Protein AF-A0A1A8SPJ9-F1 (afdb_monomer)

Solvent-accessible surface area (backbone atoms only — not comparable to full-atom values): 7648 Å² total; per-residue (Å²): 135,58,69,66,60,51,51,55,52,35,53,47,42,28,42,21,35,70,71,22,31,61,42,87,82,41,85,48,82,75,21,48,34,14,90,86,41,76,88,55,55,72,68,59,29,52,55,48,13,54,54,39,55,75,69,66,54,94,76,77,76,75,42,77,72,71,77,79,76,88,82,87,82,91,86,88,80,96,67,99,62,74,60,94,54,64,84,62,76,69,90,44,73,68,55,51,55,52,45,49,54,52,21,65,74,72,71,48,58,64,58,50,54,52,52,51,47,58,51,63,70,73,105

Structure (mmCIF, N/CA/C/O backbone):
data_AF-A0A1A8SPJ9-F1
#
_entry.id   AF-A0A1A8SPJ9-F1
#
loop_
_atom_site.group_PDB
_atom_site.id
_atom_site.type_symbol
_atom_site.label_atom_id
_atom_site.label_alt_id
_atom_site.label_comp_id
_atom_site.label_asym_id
_atom_site.label_entity_id
_atom_site.label_seq_id
_atom_site.pdbx_PDB_ins_code
_atom_site.Cartn_x
_atom_site.Cartn_y
_atom_site.Cartn_z
_atom_site.occupancy
_atom_site.B_iso_or_equiv
_atom_site.auth_seq_id
_atom_site.auth_comp_id
_atom_site.auth_asym_id
_atom_site.auth_atom_id
_atom_site.pdbx_PDB_model_num
ATOM 1 N N . MET A 1 1 ? -15.531 6.311 8.791 1.00 58.88 1 MET A N 1
ATOM 2 C CA . MET A 1 1 ? -14.318 6.034 7.993 1.00 58.88 1 MET A CA 1
ATOM 3 C C . MET A 1 1 ? -13.893 7.313 7.292 1.00 58.88 1 MET A C 1
ATOM 5 O O . MET A 1 1 ? -14.731 7.931 6.645 1.00 58.88 1 MET A O 1
ATOM 9 N N . ASN A 1 2 ? -12.647 7.753 7.466 1.00 82.12 2 ASN A N 1
ATOM 10 C CA . ASN A 1 2 ? -12.142 8.953 6.799 1.00 82.12 2 ASN A CA 1
ATOM 11 C C . ASN A 1 2 ? -11.873 8.633 5.315 1.00 82.12 2 ASN A C 1
ATOM 13 O O . ASN A 1 2 ? -11.233 7.628 5.00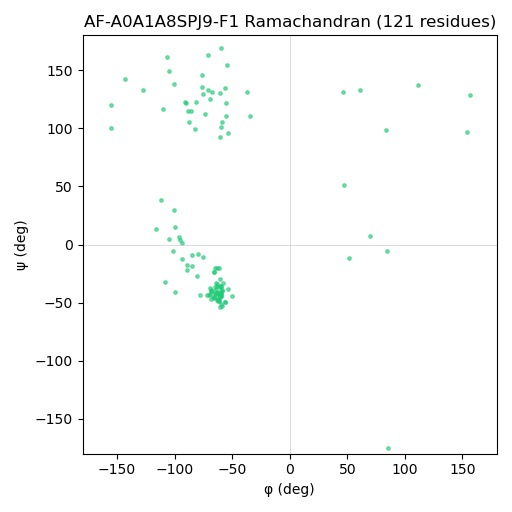2 1.00 82.12 2 ASN A O 1
ATOM 17 N N . ARG A 1 3 ? -12.387 9.466 4.398 1.00 79.38 3 ARG A N 1
ATOM 18 C CA . ARG A 1 3 ? -12.251 9.276 2.941 1.00 79.38 3 ARG A CA 1
ATOM 19 C C . ARG A 1 3 ? -10.787 9.222 2.499 1.00 79.38 3 ARG A C 1
ATOM 21 O O . ARG A 1 3 ? -10.470 8.486 1.570 1.00 79.38 3 ARG A O 1
ATOM 28 N N . VAL A 1 4 ? -9.907 9.961 3.175 1.00 77.38 4 VAL A N 1
ATOM 29 C CA . VAL A 1 4 ? -8.465 9.981 2.889 1.00 77.38 4 VAL A CA 1
ATOM 30 C C . VAL A 1 4 ? -7.827 8.641 3.258 1.00 77.38 4 VAL A C 1
ATOM 32 O O . VAL A 1 4 ? -7.140 8.039 2.436 1.00 77.38 4 VAL A O 1
ATOM 35 N N . THR A 1 5 ? -8.133 8.118 4.447 1.00 78.56 5 THR A N 1
ATOM 36 C CA . THR A 1 5 ? -7.661 6.802 4.904 1.00 78.56 5 THR A CA 1
ATOM 37 C C . THR A 1 5 ? -8.175 5.676 4.005 1.00 78.56 5 THR A C 1
ATOM 39 O O . THR A 1 5 ? -7.410 4.795 3.623 1.00 78.56 5 THR A O 1
ATOM 42 N N . ALA A 1 6 ? -9.449 5.731 3.599 1.00 85.00 6 ALA A N 1
ATOM 43 C CA . ALA A 1 6 ? -10.031 4.759 2.674 1.00 85.00 6 ALA A CA 1
ATOM 44 C C . ALA A 1 6 ? -9.323 4.769 1.312 1.00 85.00 6 ALA A C 1
ATOM 46 O O . ALA A 1 6 ? -8.920 3.715 0.823 1.00 85.00 6 ALA A O 1
ATOM 47 N N . LYS A 1 7 ? -9.105 5.959 0.733 1.00 90.19 7 LYS A N 1
ATOM 48 C CA . LYS A 1 7 ? -8.360 6.118 -0.523 1.00 90.19 7 LYS A CA 1
ATOM 49 C C . LYS A 1 7 ? -6.965 5.498 -0.417 1.00 90.19 7 LYS A C 1
ATOM 51 O O . LYS A 1 7 ? -6.595 4.690 -1.262 1.00 90.19 7 LYS A O 1
ATOM 56 N N . ARG A 1 8 ? -6.223 5.819 0.648 1.00 87.88 8 ARG A N 1
ATOM 57 C CA . ARG A 1 8 ? -4.864 5.306 0.872 1.00 87.88 8 ARG A CA 1
ATOM 58 C C . ARG A 1 8 ? -4.824 3.780 0.978 1.00 87.88 8 ARG A C 1
ATOM 60 O O . ARG A 1 8 ? -3.914 3.155 0.437 1.00 87.88 8 ARG A O 1
ATOM 67 N N . LEU A 1 9 ? -5.798 3.175 1.657 1.00 91.50 9 LEU A N 1
ATOM 68 C CA . LEU A 1 9 ? -5.894 1.719 1.777 1.00 91.50 9 LEU A CA 1
ATOM 69 C C . LEU A 1 9 ? -6.190 1.056 0.429 1.00 91.50 9 LEU A C 1
ATOM 71 O O . LEU A 1 9 ? -5.513 0.099 0.064 1.00 91.50 9 LEU A O 1
ATOM 75 N N . ILE A 1 10 ? -7.141 1.594 -0.338 1.00 95.12 10 ILE A N 1
ATOM 76 C CA . ILE A 1 10 ? -7.477 1.083 -1.676 1.00 95.12 10 ILE A CA 1
ATOM 77 C C . ILE A 1 10 ? -6.264 1.178 -2.611 1.00 95.12 10 ILE A C 1
ATOM 79 O O . ILE A 1 10 ? -5.949 0.220 -3.313 1.00 95.12 10 ILE A O 1
ATOM 83 N N . GLU A 1 11 ? -5.528 2.290 -2.577 1.00 94.44 11 GLU A N 1
ATOM 84 C CA . GLU A 1 11 ? -4.294 2.457 -3.355 1.00 94.44 11 GLU A CA 1
ATOM 85 C C . GLU A 1 11 ? -3.191 1.475 -2.945 1.00 94.44 11 GLU A C 1
ATOM 87 O O . GLU A 1 11 ? -2.405 1.043 -3.789 1.00 94.44 11 GLU A O 1
ATOM 92 N N . ARG A 1 12 ? -3.106 1.109 -1.659 1.00 94.06 12 ARG 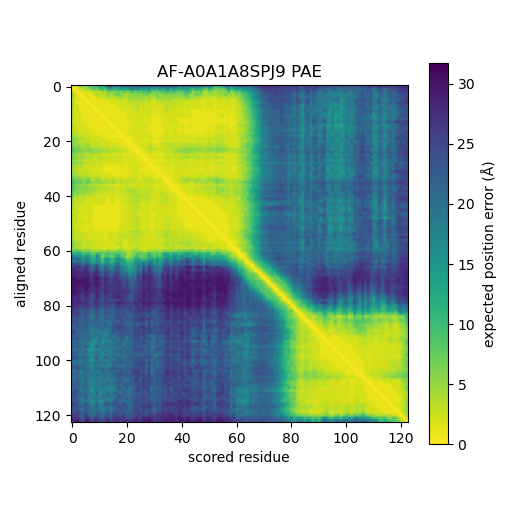A N 1
ATOM 93 C CA . ARG A 1 12 ? -2.164 0.077 -1.207 1.00 94.06 12 ARG A CA 1
ATOM 94 C C . ARG A 1 12 ? -2.564 -1.308 -1.705 1.00 94.06 12 ARG A C 1
ATOM 96 O O . ARG A 1 12 ? -1.694 -2.020 -2.191 1.00 94.06 12 ARG A O 1
ATOM 103 N N . TYR A 1 13 ? -3.848 -1.670 -1.654 1.00 96.12 13 TYR A N 1
ATOM 104 C CA . TYR A 1 13 ? -4.316 -2.924 -2.256 1.00 96.12 13 TYR A CA 1
ATOM 105 C C . TYR A 1 13 ? -4.034 -2.965 -3.757 1.00 96.12 13 TYR A C 1
ATOM 107 O O . TYR A 1 13 ? -3.581 -3.983 -4.264 1.00 96.12 13 TYR A O 1
ATOM 115 N N . PHE A 1 14 ? -4.262 -1.854 -4.460 1.00 97.12 14 PHE A N 1
ATOM 116 C CA . PHE A 1 14 ? -3.968 -1.758 -5.884 1.00 97.12 14 PHE A CA 1
ATOM 117 C C . PHE A 1 14 ? -2.484 -2.016 -6.169 1.00 97.12 14 PHE A C 1
ATOM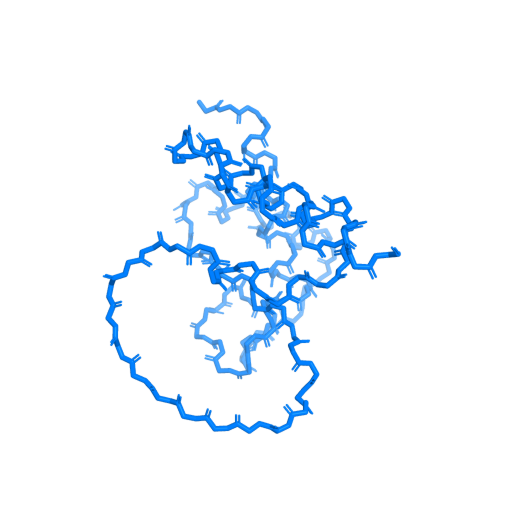 119 O O . PHE A 1 14 ? -2.166 -2.934 -6.918 1.00 97.12 14 PHE A O 1
ATOM 126 N N . ARG A 1 15 ? -1.579 -1.297 -5.489 1.00 95.00 15 ARG A N 1
ATOM 127 C CA . ARG A 1 15 ? -0.128 -1.510 -5.625 1.00 95.00 15 ARG A CA 1
ATOM 128 C C . ARG A 1 15 ? 0.302 -2.926 -5.257 1.00 95.00 15 ARG A C 1
ATOM 130 O O . ARG A 1 15 ? 1.121 -3.511 -5.949 1.00 95.00 15 ARG A O 1
ATOM 137 N N . GLN A 1 16 ? -0.280 -3.524 -4.222 1.00 94.75 16 GLN A N 1
ATOM 138 C CA . GLN A 1 16 ? 0.010 -4.910 -3.856 1.00 94.75 16 GLN A CA 1
ATOM 139 C C . GLN A 1 16 ? -0.342 -5.901 -4.981 1.00 94.75 16 GLN A C 1
ATOM 141 O O . GLN A 1 16 ? 0.369 -6.885 -5.172 1.00 94.75 16 GLN A O 1
ATOM 146 N N . LEU A 1 17 ? -1.415 -5.645 -5.731 1.00 96.25 17 LEU A N 1
ATOM 147 C CA . LEU A 1 17 ? -1.850 -6.491 -6.845 1.00 96.25 17 LEU A CA 1
ATOM 148 C C . LEU A 1 17 ? -1.058 -6.243 -8.139 1.00 96.25 17 LEU A C 1
ATOM 150 O O . LEU A 1 17 ? -0.961 -7.155 -8.955 1.00 96.25 17 LEU A O 1
ATOM 154 N N . THR A 1 18 ? -0.513 -5.039 -8.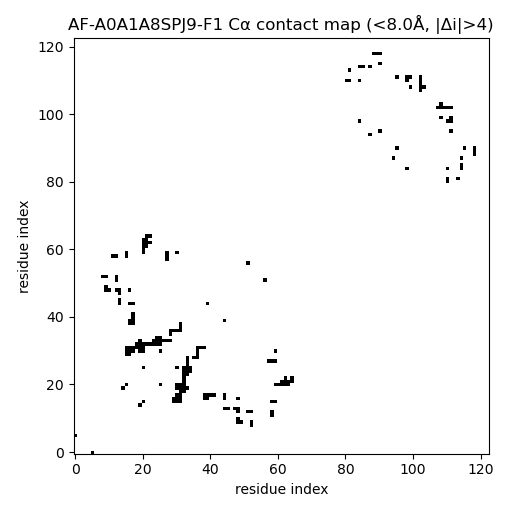341 1.00 95.56 18 THR A N 1
ATOM 155 C CA . THR A 1 18 ? 0.199 -4.668 -9.580 1.00 95.56 18 THR A CA 1
ATOM 156 C C . THR A 1 18 ? 1.720 -4.739 -9.461 1.00 95.56 18 THR A C 1
ATOM 158 O O . THR A 1 18 ? 2.393 -5.171 -10.389 1.00 95.56 18 THR A O 1
A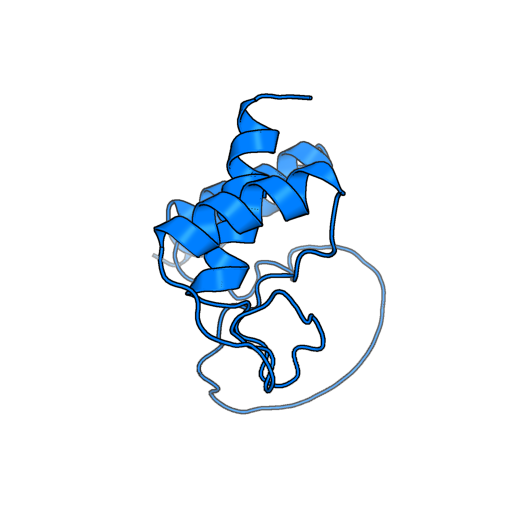TOM 161 N N . GLU A 1 19 ? 2.268 -4.301 -8.332 1.00 92.50 19 GLU A N 1
ATOM 162 C CA . GLU A 1 19 ? 3.708 -4.193 -8.062 1.00 92.50 19 GLU A CA 1
ATOM 163 C C . GLU A 1 19 ? 4.170 -5.256 -7.057 1.00 92.50 19 GLU A C 1
ATOM 165 O O . GLU A 1 19 ? 5.293 -5.756 -7.132 1.00 92.50 19 GLU A O 1
ATOM 170 N N . GLY A 1 20 ? 3.290 -5.631 -6.125 1.00 90.88 20 GLY A N 1
ATOM 171 C CA . GLY A 1 20 ? 3.622 -6.523 -5.021 1.00 90.88 20 GLY A CA 1
ATOM 172 C C . GLY A 1 20 ? 4.220 -5.779 -3.829 1.00 90.88 20 GLY A C 1
ATOM 173 O O . GLY A 1 20 ? 4.260 -4.551 -3.782 1.00 90.88 20 GLY A O 1
ATOM 174 N N . CYS A 1 21 ? 4.649 -6.529 -2.818 1.00 89.19 21 CYS A N 1
ATOM 175 C CA . CYS A 1 21 ? 5.217 -5.972 -1.589 1.00 89.19 21 CYS A CA 1
ATOM 176 C C . CYS A 1 21 ? 6.748 -6.028 -1.528 1.00 89.19 21 CYS A C 1
ATOM 178 O O . CYS A 1 21 ? 7.322 -5.517 -0.571 1.00 89.19 21 CYS A O 1
ATOM 180 N N . GLY A 1 22 ? 7.401 -6.667 -2.506 1.00 85.25 22 GLY A N 1
ATOM 181 C CA . GLY A 1 22 ? 8.861 -6.780 -2.590 1.00 85.25 22 GLY A CA 1
ATOM 182 C C . GLY A 1 22 ? 9.477 -7.927 -1.779 1.00 85.25 22 GLY A C 1
ATOM 183 O O . GLY A 1 22 ? 10.670 -8.185 -1.909 1.00 85.25 22 GLY A O 1
ATOM 184 N N . ASN A 1 23 ? 8.692 -8.656 -0.977 1.00 82.12 23 ASN A N 1
ATOM 185 C CA . ASN A 1 23 ? 9.173 -9.829 -0.244 1.00 82.12 23 ASN A CA 1
ATOM 186 C C . ASN A 1 23 ? 9.205 -11.073 -1.151 1.00 82.12 23 ASN A C 1
ATOM 188 O O . ASN A 1 23 ? 8.166 -11.493 -1.659 1.00 82.12 23 ASN A O 1
ATOM 192 N N . SER A 1 24 ? 10.378 -11.699 -1.298 1.00 83.00 24 SER A N 1
ATOM 193 C CA . SER A 1 24 ? 10.577 -12.916 -2.101 1.00 83.00 24 SER A CA 1
ATOM 194 C C . SER A 1 24 ? 9.857 -14.153 -1.556 1.00 83.00 24 SER A C 1
ATOM 196 O O . SER A 1 24 ? 9.551 -15.064 -2.318 1.00 83.00 24 SER A O 1
ATOM 198 N N . ASN A 1 25 ? 9.558 -14.180 -0.254 1.00 87.81 25 ASN A N 1
ATOM 199 C CA . ASN A 1 25 ? 8.803 -15.245 0.409 1.00 87.81 25 ASN A CA 1
ATOM 200 C C . ASN A 1 25 ? 7.432 -14.738 0.876 1.00 87.81 25 ASN A C 1
ATOM 202 O O . ASN A 1 25 ? 6.974 -15.053 1.975 1.00 87.81 25 ASN A O 1
ATOM 206 N N . CYS A 1 26 ? 6.785 -13.893 0.069 1.00 90.38 26 CYS A N 1
ATOM 207 C CA . CYS A 1 26 ? 5.430 -13.445 0.360 1.00 90.38 26 CYS A CA 1
ATOM 208 C C . CYS A 1 26 ? 4.475 -14.650 0.404 1.00 90.38 26 CYS A C 1
ATOM 210 O O . CYS A 1 26 ? 4.457 -15.453 -0.523 1.00 90.38 26 CYS A O 1
ATOM 212 N N . THR A 1 27 ? 3.664 -14.749 1.461 1.00 92.62 27 THR A N 1
ATOM 213 C CA . THR A 1 27 ? 2.630 -15.787 1.653 1.00 92.62 27 THR A CA 1
ATOM 214 C C . THR A 1 27 ? 1.211 -15.264 1.412 1.00 92.62 27 THR A C 1
ATOM 216 O O . THR A 1 27 ? 0.234 -15.969 1.650 1.00 92.62 27 THR A O 1
ATOM 219 N N . ASN A 1 28 ? 1.076 -14.008 0.975 1.00 92.81 28 ASN A N 1
ATOM 220 C CA . ASN A 1 28 ? -0.221 -13.406 0.695 1.00 92.81 28 ASN A CA 1
ATOM 221 C C . ASN A 1 28 ? -0.664 -13.732 -0.733 1.00 92.81 28 ASN A C 1
ATOM 223 O O . ASN A 1 28 ? -0.073 -13.245 -1.691 1.00 92.81 28 ASN A O 1
ATOM 227 N N . GLU A 1 29 ? -1.751 -14.486 -0.862 1.00 94.44 29 GLU A N 1
ATOM 228 C CA . GLU A 1 29 ? -2.335 -14.887 -2.148 1.00 94.44 29 GLU A CA 1
ATOM 229 C C . GLU A 1 29 ? -2.796 -13.702 -3.008 1.00 94.44 29 GLU A C 1
ATOM 231 O O . GLU A 1 29 ? -2.933 -13.842 -4.218 1.00 94.44 29 GLU A O 1
ATOM 236 N N . PHE A 1 30 ? -3.024 -12.529 -2.409 1.00 95.00 30 PHE A N 1
ATOM 237 C CA . PHE A 1 30 ? -3.444 -11.310 -3.105 1.00 95.00 30 PHE A CA 1
ATOM 238 C C . PHE A 1 30 ? -2.287 -10.335 -3.344 1.00 95.00 30 PHE A C 1
ATOM 240 O O . PHE A 1 30 ? -2.494 -9.121 -3.338 1.00 95.00 30 PHE A O 1
ATOM 247 N N . CYS A 1 31 ? -1.063 -10.836 -3.493 1.00 95.19 31 CYS A N 1
ATOM 248 C CA . CYS A 1 31 ? 0.126 -10.020 -3.702 1.00 95.19 31 CYS A CA 1
ATOM 249 C C . CYS A 1 31 ? 0.913 -10.477 -4.923 1.00 95.19 31 CYS A C 1
ATOM 251 O O . CYS A 1 31 ? 1.242 -11.652 -5.033 1.00 95.19 31 CYS A O 1
ATOM 253 N N . ALA A 1 32 ? 1.309 -9.539 -5.784 1.00 94.62 32 ALA A N 1
ATOM 254 C CA . ALA A 1 32 ? 2.091 -9.845 -6.979 1.00 94.62 32 ALA A CA 1
ATOM 255 C C . ALA A 1 32 ? 3.477 -10.439 -6.685 1.00 94.62 32 ALA A C 1
ATOM 257 O O . ALA A 1 32 ? 4.056 -11.095 -7.544 1.00 94.62 32 ALA A O 1
ATOM 258 N N . SER A 1 33 ? 4.004 -10.256 -5.469 1.00 91.56 33 SER A N 1
ATOM 259 C CA . SER A 1 33 ? 5.253 -10.900 -5.036 1.00 91.56 33 SER A CA 1
ATOM 260 C C . SER A 1 33 ? 5.074 -12.362 -4.604 1.00 91.56 33 SER A C 1
ATOM 262 O O . SER A 1 33 ? 6.066 -13.038 -4.345 1.00 91.56 33 SER A O 1
ATOM 264 N N . HIS A 1 34 ? 3.842 -12.865 -4.489 1.00 93.31 34 HIS A N 1
ATOM 265 C CA . HIS A 1 34 ? 3.580 -14.267 -4.170 1.00 93.31 34 HIS A CA 1
ATOM 266 C C . HIS A 1 34 ? 3.821 -15.152 -5.396 1.00 93.31 34 HIS A C 1
ATOM 268 O O . HIS A 1 34 ? 3.360 -14.854 -6.495 1.00 93.31 34 HIS A O 1
ATOM 274 N N . SER A 1 35 ? 4.502 -16.282 -5.206 1.00 88.88 35 SER A N 1
ATOM 275 C CA . SER A 1 35 ? 4.955 -17.151 -6.303 1.00 88.88 35 SER A CA 1
ATOM 276 C C . SER A 1 35 ? 3.826 -17.722 -7.166 1.00 88.88 35 SER A C 1
ATOM 278 O O . SER A 1 35 ? 4.026 -17.967 -8.352 1.00 88.88 35 SER A O 1
ATOM 280 N N . ALA A 1 36 ? 2.640 -17.922 -6.589 1.00 90.69 36 ALA A N 1
ATOM 281 C CA . ALA A 1 36 ? 1.461 -18.415 -7.302 1.00 90.69 36 ALA A CA 1
ATOM 282 C C . ALA A 1 36 ? 0.506 -17.303 -7.778 1.00 90.69 36 ALA A C 1
ATOM 284 O O . ALA A 1 36 ? -0.598 -17.606 -8.228 1.00 90.69 36 ALA A O 1
ATOM 285 N N . PHE A 1 37 ? 0.873 -16.025 -7.635 1.00 93.38 37 PHE A N 1
ATOM 286 C CA . PHE A 1 37 ? 0.001 -14.927 -8.044 1.00 93.38 37 PHE A CA 1
ATOM 287 C C . PHE A 1 37 ? -0.094 -14.834 -9.567 1.00 93.38 37 PHE A C 1
ATOM 289 O O . PHE A 1 37 ? 0.916 -14.838 -10.271 1.00 93.38 37 PHE A O 1
ATOM 296 N N . GLN A 1 38 ? -1.317 -14.709 -10.079 1.00 92.88 38 GLN A N 1
ATOM 297 C CA . GLN A 1 38 ? -1.551 -14.438 -11.493 1.00 92.88 38 GLN A CA 1
ATOM 298 C C . GLN A 1 38 ? -1.622 -12.926 -11.724 1.00 92.88 38 GLN A C 1
ATOM 300 O O . GLN A 1 38 ? -2.476 -12.275 -11.118 1.00 92.88 38 GLN A O 1
ATOM 305 N N . PRO A 1 39 ? -0.771 -12.357 -12.599 1.00 92.25 39 PRO A N 1
ATOM 306 C CA . PRO A 1 39 ? -0.815 -10.936 -12.916 1.00 92.25 39 PRO A CA 1
ATOM 307 C C . PRO A 1 39 ? -2.195 -10.503 -13.418 1.00 92.25 39 PRO A C 1
ATOM 309 O O . PRO A 1 39 ? -2.794 -11.158 -14.272 1.00 92.25 39 PRO A O 1
ATOM 312 N N . LEU A 1 40 ? -2.676 -9.377 -12.897 1.00 94.00 40 LEU A N 1
ATOM 313 C CA . LEU A 1 40 ? -3.936 -8.751 -13.289 1.00 94.00 40 LEU A CA 1
ATOM 314 C C . LEU A 1 40 ? -3.650 -7.526 -14.162 1.00 94.00 40 LEU A C 1
ATOM 316 O O . LEU A 1 40 ? -2.645 -6.843 -13.969 1.00 94.00 40 LEU A O 1
ATOM 320 N N . ASP A 1 41 ? -4.551 -7.206 -15.089 1.00 96.56 41 ASP A N 1
ATOM 321 C CA . ASP A 1 41 ? -4.545 -5.890 -15.726 1.00 96.56 41 ASP A CA 1
ATOM 322 C C . ASP A 1 41 ? -5.000 -4.803 -14.736 1.00 96.56 41 ASP A C 1
ATOM 324 O O . ASP A 1 41 ? -5.636 -5.080 -13.716 1.00 96.56 41 ASP A O 1
ATOM 328 N N . ASN A 1 42 ? -4.713 -3.542 -15.058 1.00 96.31 42 ASN A N 1
ATOM 329 C CA . ASN A 1 42 ? -4.999 -2.417 -14.168 1.00 96.31 42 ASN A CA 1
ATOM 330 C C . ASN A 1 42 ? -6.489 -2.283 -13.816 1.00 96.31 42 ASN A C 1
ATOM 332 O O . ASN A 1 42 ? -6.816 -1.936 -12.683 1.00 96.31 42 ASN A O 1
ATOM 336 N N . ASN A 1 43 ? -7.407 -2.561 -14.744 1.00 97.69 43 ASN A N 1
ATOM 337 C CA . ASN A 1 43 ? -8.833 -2.422 -14.455 1.00 97.69 43 ASN A CA 1
ATOM 338 C C . ASN A 1 43 ? -9.291 -3.534 -13.507 1.00 97.69 43 ASN A C 1
ATOM 340 O O . ASN A 1 43 ? -9.978 -3.263 -12.520 1.00 97.69 43 ASN A O 1
ATOM 344 N N . SER A 1 44 ? -8.848 -4.769 -13.756 1.00 97.56 44 SER A N 1
ATOM 345 C CA . SER A 1 44 ? -9.126 -5.906 -12.874 1.00 97.56 44 SER A CA 1
ATOM 346 C C . SER A 1 44 ? -8.507 -5.726 -11.487 1.00 97.56 44 SER A C 1
ATOM 348 O O . SER A 1 44 ? -9.173 -5.977 -10.483 1.00 97.56 44 SER A O 1
ATOM 350 N N . ALA A 1 45 ? -7.273 -5.222 -11.394 1.00 97.62 45 ALA A N 1
ATOM 351 C CA . ALA A 1 45 ? -6.625 -4.918 -10.119 1.00 97.62 45 ALA A CA 1
ATOM 352 C C . ALA A 1 45 ? -7.363 -3.811 -9.342 1.00 97.62 45 ALA A C 1
ATOM 354 O O . ALA A 1 45 ? -7.505 -3.907 -8.122 1.00 97.62 45 ALA A O 1
ATOM 355 N N . ALA A 1 46 ? -7.885 -2.787 -10.028 1.00 97.62 46 ALA A N 1
ATOM 356 C CA . ALA A 1 46 ? -8.670 -1.718 -9.408 1.00 97.62 46 ALA A CA 1
ATOM 357 C C . ALA A 1 46 ? -10.031 -2.209 -8.892 1.00 97.62 46 ALA A C 1
ATOM 359 O O . ALA A 1 46 ? -10.457 -1.826 -7.804 1.00 97.62 46 ALA A O 1
ATOM 360 N N . ALA A 1 47 ? -10.710 -3.089 -9.630 1.00 98.12 47 ALA A N 1
ATOM 361 C CA . ALA A 1 47 ? -11.928 -3.725 -9.137 1.00 98.12 47 ALA A CA 1
ATOM 362 C C . ALA A 1 47 ? -11.628 -4.619 -7.921 1.00 98.12 47 ALA A C 1
ATOM 364 O O . ALA A 1 47 ? -12.299 -4.532 -6.890 1.00 98.12 47 ALA A O 1
ATOM 365 N N . LYS A 1 48 ? -10.562 -5.424 -8.002 1.00 97.50 48 LYS A N 1
ATOM 366 C CA . LYS A 1 48 ? -10.156 -6.340 -6.934 1.00 97.50 48 LYS A CA 1
ATOM 367 C C . LYS A 1 48 ? -9.729 -5.611 -5.660 1.00 97.50 48 LYS A C 1
ATOM 369 O O . LYS A 1 48 ? -10.043 -6.071 -4.565 1.00 97.50 48 LYS A O 1
ATOM 374 N N . SER A 1 49 ? -9.069 -4.459 -5.768 1.00 97.44 49 SER A N 1
ATOM 375 C CA . SER A 1 49 ? -8.666 -3.667 -4.600 1.00 97.44 49 SER A CA 1
ATOM 376 C C . SER A 1 49 ? -9.869 -3.167 -3.791 1.00 97.44 49 SER A C 1
ATOM 378 O O . SER A 1 49 ? -9.825 -3.175 -2.560 1.00 97.44 49 SER A O 1
ATOM 380 N N . LEU A 1 50 ? -10.975 -2.819 -4.459 1.00 97.56 50 LEU A N 1
ATOM 381 C CA . LEU A 1 50 ? -12.235 -2.459 -3.802 1.00 97.56 50 LEU A CA 1
ATOM 382 C C . LEU A 1 50 ? -12.878 -3.658 -3.091 1.00 97.56 50 LEU A C 1
ATOM 384 O O . LEU A 1 50 ? -13.390 -3.503 -1.980 1.00 97.56 50 LEU A O 1
ATOM 388 N N . GLU A 1 51 ? -12.832 -4.850 -3.694 1.00 97.50 51 GLU A N 1
ATOM 389 C CA . GLU A 1 51 ? -13.319 -6.085 -3.062 1.00 97.50 51 GLU A CA 1
ATOM 390 C C . GLU A 1 51 ? -12.544 -6.405 -1.778 1.00 97.50 51 GLU A C 1
ATOM 392 O O . GLU A 1 51 ? -13.151 -6.638 -0.732 1.00 97.50 51 GLU A O 1
ATOM 397 N N . LEU A 1 52 ? -11.209 -6.369 -1.845 1.00 96.81 52 LEU A N 1
ATOM 398 C CA . LEU A 1 52 ? -10.323 -6.643 -0.711 1.00 96.81 52 LEU A CA 1
ATOM 399 C C . LEU A 1 52 ? -10.505 -5.621 0.412 1.00 96.81 52 LEU A C 1
ATOM 401 O O . LEU A 1 52 ? -10.568 -5.990 1.585 1.00 96.81 52 LEU A O 1
ATOM 405 N N . PHE A 1 53 ? -10.661 -4.348 0.051 1.00 96.06 53 PHE A N 1
ATOM 406 C CA . PHE A 1 53 ? -10.970 -3.285 0.997 1.00 96.06 53 PHE A CA 1
ATOM 407 C C . PHE A 1 53 ? -12.300 -3.527 1.718 1.00 96.06 53 PHE A C 1
ATOM 409 O O . PHE A 1 53 ? -12.365 -3.413 2.939 1.00 96.06 53 PHE A O 1
ATOM 416 N N . LYS A 1 54 ? -13.353 -3.919 0.988 1.00 95.94 54 LYS A N 1
ATOM 417 C CA . LYS A 1 54 ? -14.682 -4.182 1.564 1.00 95.94 54 LYS A CA 1
ATOM 418 C C . LYS A 1 54 ? -14.655 -5.286 2.625 1.00 95.94 54 LYS A C 1
ATOM 420 O O . LYS A 1 54 ? -15.407 -5.203 3.593 1.00 95.94 54 LYS A O 1
ATOM 425 N N . VAL A 1 55 ? -13.818 -6.309 2.445 1.00 96.00 55 VAL A N 1
ATOM 426 C CA . VAL A 1 55 ? -13.694 -7.436 3.387 1.00 96.00 55 VAL A CA 1
ATOM 427 C C . VAL A 1 55 ? -12.556 -7.268 4.398 1.00 96.00 55 VAL A C 1
ATOM 429 O O . VAL A 1 55 ? -12.332 -8.175 5.193 1.00 96.00 55 VAL A O 1
ATOM 432 N N . ASN A 1 56 ? -11.851 -6.128 4.391 1.00 91.00 56 ASN A N 1
ATOM 433 C CA . ASN A 1 56 ? -10.637 -5.894 5.183 1.00 91.00 56 ASN A CA 1
ATOM 434 C C . ASN A 1 56 ? -9.638 -7.058 5.070 1.00 91.00 56 ASN A C 1
ATOM 436 O O . ASN A 1 56 ? -9.202 -7.627 6.072 1.00 91.00 56 ASN A O 1
ATOM 440 N N . ALA A 1 57 ? -9.324 -7.449 3.833 1.00 94.31 57 ALA A N 1
ATOM 441 C CA . ALA A 1 57 ? -8.380 -8.524 3.560 1.00 94.31 57 ALA A CA 1
ATOM 442 C C . ALA A 1 57 ? -6.980 -8.232 4.136 1.00 94.31 57 ALA A C 1
ATOM 444 O O . ALA A 1 57 ? -6.656 -7.125 4.558 1.00 94.31 57 ALA A O 1
ATOM 445 N N . LYS A 1 58 ? -6.104 -9.238 4.139 1.00 90.50 58 LYS A N 1
ATOM 446 C CA . LYS A 1 58 ? -4.723 -9.034 4.586 1.00 90.50 58 LYS A CA 1
ATOM 447 C C . LYS A 1 58 ? -3.966 -8.161 3.586 1.00 90.50 58 LYS A C 1
ATOM 449 O O . LYS A 1 58 ? -3.873 -8.493 2.401 1.00 90.50 58 LYS A O 1
ATOM 454 N N . LEU A 1 59 ? -3.391 -7.080 4.095 1.00 91.94 59 LEU A N 1
ATOM 455 C CA . LEU A 1 59 ? -2.471 -6.214 3.376 1.00 91.94 59 LEU A CA 1
ATOM 456 C C . LEU A 1 59 ? -1.041 -6.556 3.802 1.00 91.94 59 LEU A C 1
ATOM 458 O O . LEU A 1 59 ? -0.787 -6.813 4.976 1.00 91.94 59 LEU A O 1
ATOM 462 N N . CYS A 1 60 ? -0.121 -6.602 2.852 1.00 90.19 60 CYS A N 1
ATOM 463 C CA . CYS A 1 60 ? 1.291 -6.788 3.128 1.00 90.19 60 CYS A CA 1
ATOM 464 C C . CYS A 1 60 ? 1.913 -5.496 3.649 1.00 90.19 60 CYS A C 1
ATOM 466 O O . CYS A 1 60 ? 1.613 -4.404 3.156 1.00 90.19 60 CYS A O 1
ATOM 468 N N . ASP A 1 61 ? 2.876 -5.649 4.550 1.00 80.69 61 ASP A N 1
ATOM 469 C CA . ASP A 1 61 ? 3.838 -4.592 4.817 1.00 80.69 61 ASP A CA 1
ATOM 470 C C . ASP A 1 61 ? 4.726 -4.420 3.588 1.00 80.69 61 ASP A C 1
ATOM 472 O O . ASP A 1 61 ? 5.206 -5.390 2.990 1.00 80.69 61 ASP A O 1
ATOM 476 N N . TYR A 1 62 ? 4.889 -3.171 3.163 1.00 69.62 62 TYR A N 1
ATOM 477 C CA . TYR A 1 62 ? 5.742 -2.853 2.030 1.00 69.62 62 TYR A CA 1
ATOM 478 C C . TYR A 1 62 ? 7.197 -2.999 2.467 1.00 69.62 62 TYR A C 1
ATOM 480 O O . TYR A 1 62 ? 7.671 -2.205 3.280 1.00 69.62 62 TYR A O 1
ATOM 488 N N . TYR A 1 63 ? 7.891 -3.993 1.915 1.00 62.75 63 TYR A N 1
ATOM 489 C CA . TYR A 1 63 ? 9.326 -4.141 2.083 1.00 62.75 63 TYR A CA 1
ATOM 490 C C . TYR A 1 63 ? 9.992 -3.313 0.983 1.00 62.75 63 TYR A C 1
ATOM 492 O O . TYR A 1 63 ? 9.955 -3.721 -0.183 1.00 62.75 63 TYR A O 1
ATOM 500 N N . PRO A 1 64 ? 10.576 -2.137 1.289 1.00 55.72 64 PRO A N 1
ATOM 501 C CA . PRO A 1 64 ? 11.423 -1.483 0.311 1.00 55.72 64 PRO A CA 1
ATOM 502 C C . PRO A 1 64 ? 12.498 -2.496 -0.071 1.00 55.72 64 PRO A C 1
ATOM 504 O O . PRO A 1 64 ? 13.185 -3.034 0.796 1.00 55.72 64 PRO A O 1
ATOM 507 N N . SER A 1 65 ? 12.587 -2.819 -1.361 1.00 44.62 65 SER A N 1
ATOM 508 C CA . SER A 1 65 ? 13.630 -3.698 -1.875 1.00 44.62 65 SER A CA 1
ATOM 509 C C . SER A 1 65 ? 14.974 -3.040 -1.580 1.00 44.62 65 SER A C 1
ATOM 511 O O . SER A 1 65 ? 15.471 -2.243 -2.379 1.00 44.62 65 SER A O 1
ATOM 513 N N . VAL A 1 66 ? 15.571 -3.377 -0.437 1.00 45.22 66 VAL A N 1
ATOM 514 C CA . VAL A 1 66 ? 16.982 -3.144 -0.173 1.00 45.22 66 VAL A CA 1
ATOM 515 C C . VAL A 1 66 ? 17.698 -3.908 -1.273 1.00 45.22 66 VAL A C 1
ATOM 517 O O . VAL A 1 66 ? 17.723 -5.136 -1.286 1.00 45.22 66 VAL A O 1
ATOM 520 N N . ARG A 1 67 ? 18.229 -3.184 -2.258 1.00 38.59 67 ARG A N 1
ATOM 521 C CA . ARG A 1 67 ? 19.244 -3.743 -3.143 1.00 38.59 67 ARG A CA 1
ATOM 522 C C . ARG A 1 67 ? 20.394 -4.137 -2.223 1.00 38.59 67 ARG A C 1
ATOM 524 O O . ARG A 1 67 ? 21.085 -3.257 -1.722 1.00 38.59 67 ARG A O 1
ATOM 531 N N . SER A 1 68 ? 20.502 -5.426 -1.908 1.00 39.50 68 SER A N 1
ATOM 532 C CA . SER A 1 68 ? 21.477 -5.942 -0.954 1.00 39.50 68 SER A CA 1
ATOM 533 C C . SER A 1 68 ? 22.887 -5.533 -1.362 1.00 39.50 68 SER A C 1
ATOM 535 O O . SER A 1 68 ? 23.436 -6.057 -2.328 1.00 39.50 68 SER A O 1
ATOM 537 N N . SER A 1 69 ? 23.479 -4.646 -0.572 1.00 39.78 69 SER A N 1
ATOM 538 C CA . SER A 1 69 ? 24.855 -4.840 -0.142 1.00 39.78 69 SER A CA 1
ATOM 539 C C . SER A 1 69 ? 24.778 -5.627 1.167 1.00 39.78 69 SER A C 1
ATOM 541 O O . SER A 1 69 ? 24.057 -5.254 2.088 1.00 39.78 69 SER A O 1
ATOM 543 N N . THR A 1 70 ? 25.427 -6.781 1.166 1.00 41.06 70 THR A N 1
ATOM 544 C CA . THR A 1 70 ? 25.681 -7.717 2.270 1.00 41.06 70 THR A CA 1
ATOM 545 C C . THR A 1 70 ? 25.969 -7.046 3.623 1.00 41.06 70 THR A C 1
ATOM 547 O O . THR A 1 70 ? 26.802 -6.148 3.671 1.00 41.06 70 THR A O 1
ATOM 550 N N . ASP A 1 71 ? 25.306 -7.478 4.710 1.00 40.97 71 ASP A N 1
ATOM 551 C CA . ASP A 1 71 ? 25.905 -8.299 5.792 1.00 40.97 71 ASP A CA 1
ATOM 552 C C . ASP A 1 71 ? 25.189 -8.227 7.171 1.00 40.97 71 ASP A C 1
ATOM 554 O O . ASP A 1 71 ? 25.006 -7.172 7.761 1.00 40.97 71 ASP A O 1
ATOM 558 N N . THR A 1 72 ? 24.899 -9.431 7.688 1.00 40.31 72 THR A N 1
ATOM 559 C CA . THR A 1 72 ? 24.848 -9.929 9.089 1.00 40.31 72 THR A CA 1
ATOM 560 C C . THR A 1 72 ? 23.912 -9.388 10.203 1.00 40.31 72 THR A C 1
ATOM 562 O O . THR A 1 72 ? 23.908 -8.225 10.580 1.00 40.31 72 THR A O 1
ATOM 565 N N . SER A 1 73 ? 23.303 -10.387 10.875 1.00 43.72 73 SER A N 1
ATOM 566 C CA . SER A 1 73 ? 23.088 -10.574 12.332 1.00 43.72 73 SER A CA 1
ATOM 567 C C . SER A 1 73 ? 21.901 -9.926 13.079 1.00 43.72 73 SER A C 1
ATOM 569 O O . SER A 1 73 ? 21.964 -8.804 13.553 1.00 43.72 73 SER A O 1
ATOM 571 N N . SER A 1 74 ? 20.863 -10.752 13.277 1.00 42.81 74 SER A N 1
ATOM 572 C CA . SER A 1 74 ? 20.279 -11.216 14.559 1.00 42.81 74 SER A CA 1
ATOM 573 C C . SER A 1 74 ? 19.972 -10.267 15.745 1.00 42.81 74 SER A C 1
ATOM 575 O O . SER A 1 74 ? 20.877 -9.695 16.338 1.00 42.81 74 SER A O 1
ATOM 577 N N . GLN A 1 75 ? 18.733 -10.442 16.241 1.00 44.88 75 GLN A N 1
ATOM 578 C CA . GLN A 1 75 ? 18.240 -10.479 17.639 1.00 44.88 75 GLN A CA 1
ATOM 579 C C . GLN A 1 75 ? 17.343 -9.349 18.191 1.00 44.88 75 GLN A C 1
ATOM 581 O O . GLN A 1 75 ? 17.529 -8.163 17.966 1.00 44.88 75 GLN A O 1
ATOM 586 N N . MET A 1 76 ? 16.336 -9.848 18.925 1.00 48.31 76 MET A N 1
ATOM 587 C CA . MET A 1 76 ? 15.166 -9.253 19.583 1.00 48.31 76 MET A CA 1
ATOM 588 C C . MET A 1 76 ? 15.448 -8.105 20.562 1.00 48.31 76 MET A C 1
ATOM 590 O O . MET A 1 76 ? 16.444 -8.130 21.278 1.00 48.31 76 MET A O 1
ATOM 594 N N . GLY A 1 77 ? 14.447 -7.233 20.755 1.00 31.89 77 GLY A N 1
ATOM 595 C CA . GLY A 1 77 ? 14.276 -6.504 22.018 1.00 31.89 77 GLY A CA 1
ATOM 596 C C . GLY A 1 77 ? 13.552 -5.165 21.899 1.00 31.89 77 GLY A C 1
ATOM 597 O O . GLY A 1 77 ? 14.175 -4.150 21.623 1.00 31.89 77 GLY A O 1
ATOM 598 N N . SER A 1 78 ? 12.244 -5.165 22.160 1.00 49.94 78 SER A N 1
ATOM 599 C CA . SER A 1 78 ? 11.342 -4.010 22.233 1.00 49.94 78 SER A CA 1
ATOM 600 C C . SER A 1 78 ? 11.942 -2.713 22.790 1.00 49.94 78 SER A C 1
ATOM 602 O O . SER A 1 78 ? 12.102 -2.543 23.999 1.00 49.94 78 SER A O 1
ATOM 604 N N . LYS A 1 79 ? 12.086 -1.735 21.895 1.00 36.66 79 LYS A N 1
ATOM 605 C CA . LYS A 1 79 ? 11.721 -0.333 22.123 1.00 36.66 79 LYS A CA 1
ATOM 606 C C . LYS A 1 79 ? 11.451 0.272 20.746 1.00 36.66 79 LYS A C 1
ATOM 608 O O . LYS A 1 79 ? 12.387 0.551 20.004 1.00 36.66 79 LYS A O 1
ATOM 613 N N . MET A 1 80 ? 10.171 0.378 20.384 1.00 44.25 80 MET A N 1
ATOM 614 C CA . MET A 1 80 ? 9.692 0.983 19.133 1.00 44.25 80 MET A CA 1
ATOM 615 C C . MET A 1 80 ? 10.285 2.394 19.026 1.00 44.25 80 MET A C 1
ATOM 617 O O . MET A 1 80 ? 9.840 3.316 19.702 1.00 44.25 80 MET A O 1
ATOM 621 N N . SER A 1 81 ? 11.394 2.543 18.307 1.00 49.91 81 SER A N 1
ATOM 622 C CA . SER A 1 81 ? 12.161 3.785 18.278 1.00 49.91 81 SER A CA 1
ATOM 623 C C . SER A 1 81 ? 12.945 3.855 16.985 1.00 49.91 81 SER A C 1
ATOM 625 O O . SER A 1 81 ? 13.761 2.982 16.751 1.00 49.91 81 SER A O 1
ATOM 627 N N . ALA A 1 82 ? 12.684 4.889 16.178 1.00 50.31 82 ALA A N 1
ATOM 628 C CA . ALA A 1 82 ? 13.498 5.424 15.074 1.00 50.31 82 ALA A CA 1
ATOM 629 C C . ALA A 1 82 ? 14.024 4.473 13.967 1.00 50.31 82 ALA A C 1
ATOM 631 O O . ALA A 1 82 ? 14.492 4.972 12.944 1.00 50.31 82 ALA A O 1
ATOM 632 N N . ASP A 1 83 ? 13.942 3.157 14.136 1.00 59.75 83 ASP A N 1
ATOM 633 C CA . ASP A 1 83 ? 14.624 2.156 13.319 1.00 59.75 83 ASP A CA 1
ATOM 634 C C . ASP A 1 83 ? 13.793 1.728 12.112 1.00 59.75 83 ASP A C 1
ATOM 636 O O . ASP A 1 83 ? 14.335 1.320 11.096 1.00 59.75 83 ASP A O 1
ATOM 640 N N . GLU A 1 84 ? 12.473 1.917 12.157 1.00 67.69 84 GLU A N 1
ATOM 641 C CA . GLU A 1 84 ? 11.603 1.633 11.007 1.00 67.69 84 GLU A CA 1
ATOM 642 C C . GLU A 1 84 ? 11.884 2.555 9.809 1.00 67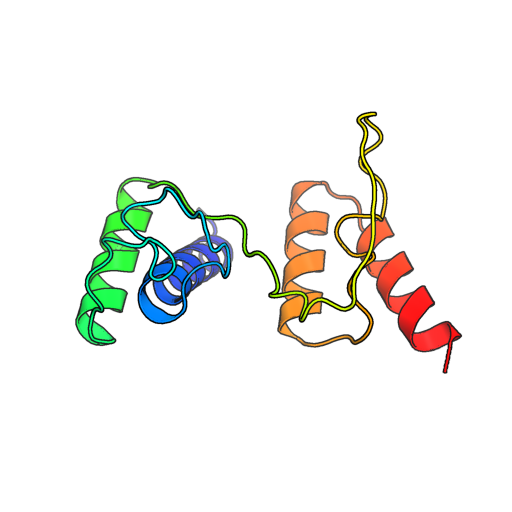.69 84 GLU A C 1
ATOM 644 O O . GLU A 1 84 ? 11.560 2.238 8.666 1.00 67.69 84 GLU A O 1
ATOM 649 N N . PHE A 1 85 ? 12.519 3.701 10.058 1.00 73.94 85 PHE A N 1
ATOM 650 C CA . PHE A 1 85 ? 12.909 4.643 9.014 1.00 73.94 85 PHE A CA 1
ATOM 651 C C . PHE A 1 85 ? 14.425 4.794 8.916 1.00 73.94 85 PHE A C 1
ATOM 653 O O . PHE A 1 85 ? 14.899 5.739 8.278 1.00 73.94 85 PHE A O 1
ATOM 660 N N . SER A 1 86 ? 15.209 3.911 9.550 1.00 71.00 86 SER A N 1
ATOM 661 C CA . SER A 1 86 ? 16.667 4.028 9.535 1.00 71.00 86 SER A CA 1
ATOM 662 C C . SER A 1 86 ? 17.251 3.831 8.128 1.00 71.00 86 SER A C 1
ATOM 664 O O . SER A 1 86 ? 18.264 4.452 7.810 1.00 71.00 86 SER A O 1
ATOM 666 N N . ASP A 1 87 ? 16.531 3.131 7.253 1.00 71.44 87 ASP A N 1
ATOM 667 C CA . ASP A 1 87 ? 16.816 2.903 5.830 1.00 71.44 87 ASP A CA 1
ATOM 668 C C . ASP A 1 87 ? 16.530 4.110 4.905 1.00 71.44 87 ASP A C 1
ATOM 670 O O . ASP A 1 87 ? 16.903 4.118 3.729 1.00 71.44 87 ASP A O 1
ATOM 674 N N . VAL A 1 88 ? 15.866 5.160 5.405 1.00 80.12 88 VAL A N 1
ATOM 675 C CA . VAL A 1 88 ? 15.479 6.324 4.593 1.00 80.12 88 VAL A CA 1
ATOM 676 C C . VAL A 1 88 ? 16.628 7.324 4.445 1.00 80.12 88 VAL A C 1
ATOM 678 O O . VAL A 1 88 ? 16.833 8.193 5.293 1.00 80.12 88 VAL A O 1
ATOM 681 N N . HIS A 1 89 ? 17.334 7.278 3.322 1.00 80.50 89 HIS A N 1
ATOM 682 C CA . HIS A 1 89 ? 18.426 8.221 3.036 1.00 80.50 89 HIS A CA 1
ATOM 683 C C . HIS A 1 89 ? 18.011 9.455 2.222 1.00 80.50 89 HIS A C 1
ATOM 685 O O . HIS A 1 89 ? 18.769 10.415 2.138 1.00 80.50 89 HIS A O 1
ATOM 691 N N . TYR A 1 90 ? 16.811 9.457 1.641 1.00 82.56 90 TYR A N 1
ATOM 692 C CA . TYR A 1 90 ? 16.277 10.575 0.866 1.00 82.56 90 TYR A CA 1
ATOM 693 C C . TYR A 1 90 ? 14.775 10.727 1.108 1.00 82.56 90 TYR A C 1
ATOM 695 O O . TYR A 1 90 ? 14.042 9.742 1.251 1.00 82.56 90 TYR A O 1
ATOM 703 N N . LEU A 1 91 ? 14.307 11.975 1.161 1.00 84.19 91 LEU A N 1
ATOM 704 C CA . LEU A 1 91 ? 12.888 12.272 1.321 1.00 84.19 91 LEU A CA 1
ATOM 705 C C . LEU A 1 91 ? 12.220 12.345 -0.046 1.00 84.19 91 LEU A C 1
ATOM 707 O O . LEU A 1 91 ? 12.501 13.228 -0.849 1.00 84.19 91 LEU A O 1
ATOM 711 N N . THR A 1 92 ? 11.307 11.409 -0.278 1.00 85.25 92 THR A N 1
ATOM 712 C CA . THR A 1 92 ? 10.311 11.497 -1.347 1.00 85.25 92 THR A CA 1
ATOM 713 C C . THR A 1 92 ? 8.953 11.787 -0.734 1.00 85.25 92 THR A C 1
ATOM 715 O O . THR A 1 92 ? 8.732 11.511 0.448 1.00 85.25 92 THR A O 1
ATOM 718 N N . GLU A 1 93 ? 8.018 12.275 -1.544 1.00 80.75 93 GLU A N 1
ATOM 719 C CA . GLU A 1 93 ? 6.619 12.434 -1.140 1.00 80.75 93 GLU A CA 1
ATOM 720 C C . GLU A 1 93 ? 6.058 11.142 -0.524 1.00 80.75 93 GLU A C 1
ATOM 722 O O . GLU A 1 93 ? 5.469 11.167 0.554 1.00 80.75 93 GLU A O 1
ATOM 727 N N . HIS A 1 94 ? 6.335 9.991 -1.145 1.00 74.81 94 HIS A N 1
ATOM 728 C CA . HIS A 1 94 ? 5.901 8.691 -0.640 1.00 74.81 94 HIS A CA 1
ATOM 729 C C . HIS A 1 94 ? 6.448 8.400 0.764 1.00 74.81 94 HIS A C 1
ATOM 731 O O . HIS A 1 94 ? 5.707 7.958 1.646 1.00 74.81 94 HIS A O 1
ATOM 737 N N . THR A 1 95 ? 7.732 8.680 1.000 1.00 81.81 95 THR A N 1
ATOM 738 C CA . THR A 1 95 ? 8.353 8.454 2.308 1.00 81.81 95 THR A CA 1
ATOM 739 C C . THR A 1 95 ? 7.809 9.406 3.370 1.00 81.81 95 THR A C 1
ATOM 741 O O . THR A 1 95 ? 7.549 8.979 4.492 1.00 81.81 95 THR A O 1
ATOM 744 N N . VAL A 1 96 ? 7.567 10.669 3.011 1.00 87.62 96 VAL A N 1
ATOM 745 C CA . VAL A 1 96 ? 6.950 11.660 3.902 1.00 87.62 96 VAL A CA 1
ATOM 746 C C . VAL A 1 96 ? 5.531 11.229 4.277 1.00 87.62 96 VAL A C 1
ATOM 748 O O . VAL A 1 96 ? 5.206 11.173 5.459 1.00 87.62 96 VAL A O 1
ATOM 751 N N . CYS A 1 97 ? 4.707 10.828 3.305 1.00 81.50 97 CYS A N 1
ATOM 752 C CA . CYS A 1 97 ? 3.361 10.309 3.554 1.00 81.50 97 CYS A CA 1
ATOM 753 C C . CYS A 1 97 ? 3.369 9.041 4.419 1.00 81.50 97 CYS A C 1
ATOM 755 O O . CYS A 1 97 ? 2.467 8.841 5.240 1.00 81.50 97 CYS A O 1
ATOM 757 N N . ARG A 1 98 ? 4.368 8.165 4.248 1.00 83.06 98 ARG A N 1
ATOM 758 C CA . ARG A 1 98 ? 4.554 6.975 5.091 1.00 83.06 98 ARG A CA 1
ATOM 759 C C . ARG A 1 98 ? 4.767 7.372 6.547 1.00 83.06 98 ARG A C 1
ATOM 761 O O . ARG 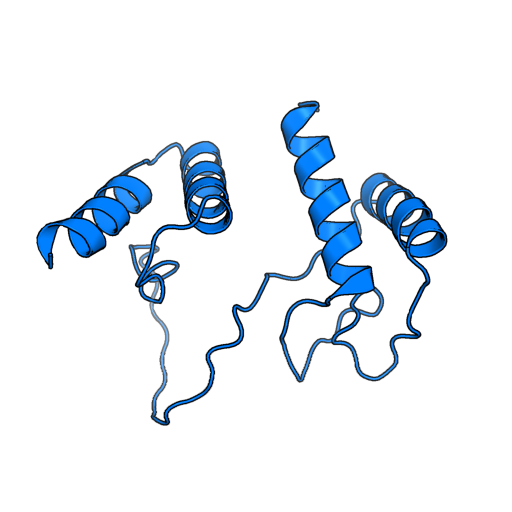A 1 98 ? 3.997 6.927 7.390 1.00 83.06 98 ARG A O 1
ATOM 768 N N . ILE A 1 99 ? 5.737 8.245 6.804 1.00 86.94 99 ILE A N 1
ATOM 769 C CA . ILE A 1 99 ? 6.071 8.684 8.160 1.00 86.94 99 ILE A CA 1
ATOM 770 C C . ILE A 1 99 ? 4.905 9.460 8.784 1.00 86.94 99 ILE A C 1
ATOM 772 O O . ILE A 1 99 ? 4.558 9.204 9.927 1.00 86.94 99 ILE A O 1
ATOM 776 N N . LEU A 1 100 ? 4.243 10.340 8.026 1.00 87.06 100 LEU A N 1
ATOM 777 C CA . LEU A 1 100 ? 3.068 11.073 8.509 1.00 87.06 100 LEU A CA 1
ATOM 778 C C . LEU A 1 100 ? 1.923 10.145 8.918 1.00 87.06 100 LEU A C 1
ATOM 780 O O . LEU A 1 100 ? 1.322 10.368 9.957 1.00 87.06 100 LEU A O 1
ATOM 784 N N . GLY A 1 101 ? 1.653 9.086 8.145 1.00 81.31 101 GLY A N 1
ATOM 785 C CA . GLY A 1 101 ? 0.625 8.106 8.515 1.00 81.31 101 GLY A CA 1
ATOM 786 C C . GLY A 1 101 ? 0.918 7.423 9.848 1.00 81.31 101 GLY A C 1
ATOM 787 O O . GLY A 1 101 ? 0.038 7.332 10.691 1.00 81.31 101 GLY A O 1
ATOM 788 N N . PHE A 1 102 ? 2.171 7.016 10.050 1.00 83.44 102 PHE A N 1
ATOM 789 C CA . PHE A 1 102 ? 2.619 6.436 11.314 1.00 83.44 102 PHE A CA 1
ATOM 790 C C . PHE A 1 102 ? 2.492 7.436 12.477 1.00 83.44 102 PHE A C 1
ATOM 792 O O . PHE A 1 102 ? 1.939 7.118 13.524 1.00 83.44 102 PHE A O 1
ATOM 799 N N . CYS A 1 103 ? 2.951 8.674 12.278 1.00 86.94 103 CYS A N 1
ATOM 800 C CA . CYS A 1 103 ? 2.875 9.722 13.295 1.00 86.94 103 CYS A CA 1
ATOM 801 C C . CYS A 1 103 ? 1.433 10.111 13.655 1.00 86.94 103 CYS A C 1
ATOM 803 O O . CYS A 1 103 ? 1.167 10.460 14.800 1.00 86.94 103 CYS A O 1
ATOM 805 N N . GLU A 1 104 ? 0.498 10.063 12.704 1.00 85.00 104 GLU A N 1
ATOM 806 C CA . GLU A 1 104 ? -0.928 10.307 12.955 1.00 85.00 104 GLU A CA 1
ATOM 807 C C . GLU A 1 104 ? -1.577 9.183 13.774 1.00 85.00 104 GLU A C 1
ATOM 809 O O . GLU A 1 104 ? -2.425 9.467 14.619 1.00 85.00 104 GLU A O 1
ATOM 814 N N . GLU A 1 105 ? -1.188 7.928 13.534 1.00 77.44 105 GLU A N 1
ATOM 815 C CA . GLU A 1 105 ? -1.702 6.756 14.255 1.00 77.44 105 GLU A CA 1
ATOM 816 C C . GLU A 1 105 ? -1.202 6.715 15.708 1.00 77.44 105 GLU A C 1
ATOM 818 O O . GLU A 1 105 ? -1.995 6.493 16.622 1.00 77.44 105 GLU A O 1
ATOM 823 N N . GLU A 1 106 ? 0.081 7.005 15.929 1.00 79.94 106 GLU A N 1
ATOM 824 C CA . GLU A 1 106 ? 0.698 7.016 17.265 1.00 79.94 106 GLU A CA 1
ATOM 825 C C . GLU A 1 106 ? 0.516 8.356 18.007 1.00 79.94 106 GLU A C 1
ATOM 827 O O . GLU A 1 106 ? 0.691 8.438 19.223 1.00 79.94 106 GLU A O 1
ATOM 832 N N . GLY A 1 107 ? 0.193 9.436 17.287 1.00 81.00 107 GLY A N 1
ATOM 833 C CA . GLY A 1 107 ? 0.184 10.803 17.819 1.00 81.00 107 GLY A CA 1
ATOM 834 C C . GLY A 1 107 ? 1.579 11.370 18.126 1.00 81.00 107 GLY A C 1
ATOM 835 O O . GLY A 1 107 ? 1.682 12.458 18.695 1.00 81.00 107 GLY A O 1
ATOM 836 N N . ASP A 1 108 ? 2.648 10.658 17.752 1.00 86.56 108 ASP A N 1
ATOM 837 C CA . ASP A 1 108 ? 4.043 11.048 17.961 1.00 86.56 108 ASP A CA 1
ATOM 838 C C . ASP A 1 108 ? 4.732 11.406 16.636 1.00 86.56 108 ASP A C 1
ATOM 840 O O . ASP A 1 108 ? 4.945 10.566 15.761 1.00 86.56 108 ASP A O 1
ATOM 844 N N . TYR A 1 109 ? 5.141 12.671 16.510 1.00 90.50 109 TYR A N 1
ATOM 845 C CA . TYR A 1 109 ? 5.834 13.209 15.336 1.00 90.50 109 TYR A CA 1
ATOM 846 C C . TYR A 1 109 ? 7.366 13.182 15.452 1.00 90.50 109 TYR A C 1
ATOM 848 O O . TYR A 1 109 ? 8.063 13.604 14.521 1.00 90.50 109 TYR A O 1
ATOM 856 N N . ALA A 1 110 ? 7.924 12.661 16.550 1.00 88.62 110 ALA A N 1
ATOM 857 C CA . ALA A 1 110 ? 9.366 12.499 16.711 1.00 88.62 110 ALA A CA 1
ATOM 858 C C . ALA A 1 110 ? 10.042 11.723 15.558 1.00 88.62 110 ALA A C 1
ATOM 860 O O . ALA A 1 110 ? 11.131 12.140 15.147 1.00 88.62 110 ALA A O 1
ATOM 861 N N . PRO A 1 111 ? 9.447 10.661 14.969 1.00 86.38 111 PRO A N 1
ATOM 862 C CA . PRO A 1 111 ? 10.042 9.959 13.830 1.00 86.38 111 PRO A CA 1
ATOM 863 C C . PRO A 1 111 ? 10.259 10.867 12.615 1.00 86.38 111 PRO A C 1
ATOM 865 O O . PRO A 1 111 ? 11.343 10.863 12.030 1.00 86.38 111 PRO A O 1
ATOM 868 N N . LEU A 1 112 ? 9.274 11.706 12.276 1.00 89.62 112 LEU A N 1
ATOM 869 C CA . LEU A 1 112 ? 9.368 12.644 11.156 1.00 89.62 112 LEU A CA 1
ATOM 870 C C . LEU A 1 112 ? 10.489 13.658 11.359 1.00 89.62 112 LEU A C 1
ATOM 872 O O . LEU A 1 112 ? 11.322 13.851 10.473 1.00 89.62 112 LEU A O 1
ATOM 876 N N . ILE A 1 113 ? 10.536 14.265 12.544 1.00 90.25 113 ILE A N 1
ATOM 877 C CA . ILE A 1 113 ? 11.543 15.273 12.891 1.00 90.25 113 ILE A CA 1
ATOM 878 C C . ILE A 1 113 ? 12.949 14.668 12.812 1.00 90.25 113 ILE A C 1
ATOM 880 O O . ILE A 1 113 ? 13.856 15.279 12.248 1.00 90.25 113 ILE A O 1
ATOM 884 N N . ARG A 1 114 ? 13.133 13.443 13.321 1.00 87.62 114 ARG A N 1
ATOM 885 C CA . ARG A 1 114 ? 14.429 12.747 13.291 1.00 87.62 114 ARG A CA 1
ATOM 886 C C . ARG A 1 114 ? 14.879 12.416 11.872 1.00 87.62 114 ARG A C 1
ATOM 888 O O . ARG A 1 114 ? 16.052 12.610 11.566 1.00 87.62 114 ARG A O 1
ATOM 895 N N . VAL A 1 115 ? 13.978 11.940 11.009 1.00 87.75 115 VAL A N 1
ATOM 896 C CA . VAL A 1 115 ? 14.311 11.609 9.613 1.00 87.75 115 VAL A CA 1
ATOM 897 C C . VAL A 1 115 ? 14.681 12.866 8.825 1.00 87.75 115 VAL A C 1
ATOM 899 O O . VAL A 1 115 ? 15.706 12.869 8.146 1.00 87.75 115 VAL A O 1
ATOM 902 N N . ILE A 1 116 ? 13.899 13.945 8.956 1.00 89.38 116 ILE A N 1
ATOM 903 C CA . ILE A 1 116 ? 14.198 15.240 8.323 1.00 89.38 116 ILE A CA 1
ATOM 904 C C . ILE A 1 116 ? 15.552 15.760 8.807 1.00 89.38 116 ILE A C 1
ATOM 906 O O . ILE A 1 116 ? 16.414 16.066 7.984 1.00 89.38 116 ILE A O 1
ATOM 910 N N . GLY A 1 117 ? 15.764 15.802 10.126 1.00 88.94 117 GLY A N 1
ATOM 911 C CA . GLY A 1 117 ? 17.028 16.239 10.713 1.00 88.94 117 GLY A CA 1
ATOM 912 C C . GLY A 1 117 ? 18.205 15.421 10.191 1.00 88.94 117 GLY A C 1
ATOM 913 O O . GLY A 1 117 ? 19.165 15.975 9.681 1.00 88.94 117 GLY A O 1
ATOM 914 N N . ARG A 1 118 ? 18.112 14.090 10.199 1.00 87.06 118 ARG A N 1
ATOM 915 C CA . ARG A 1 118 ? 19.191 13.226 9.702 1.00 87.06 118 ARG A CA 1
ATOM 916 C C . ARG A 1 118 ? 19.551 13.478 8.234 1.00 87.06 118 ARG A C 1
ATOM 918 O O . ARG A 1 118 ? 20.727 13.400 7.889 1.00 87.06 118 ARG A O 1
ATOM 925 N N . ILE A 1 119 ? 18.560 13.712 7.376 1.00 86.56 119 ILE A N 1
ATOM 926 C CA . ILE A 1 119 ? 18.771 13.860 5.928 1.00 86.56 119 ILE A CA 1
ATOM 927 C C . ILE A 1 119 ? 19.330 15.242 5.595 1.00 86.56 119 ILE A C 1
ATOM 929 O O . ILE A 1 119 ? 20.273 15.339 4.819 1.00 86.56 119 ILE A O 1
ATOM 933 N N . PHE A 1 120 ? 18.795 16.301 6.205 1.00 85.56 120 PHE A N 1
ATOM 934 C CA . PHE A 1 120 ? 19.213 17.672 5.905 1.00 85.56 120 PHE A CA 1
ATOM 935 C C . PHE A 1 120 ? 20.381 18.175 6.760 1.00 85.56 120 PHE A C 1
ATOM 937 O O . PHE A 1 120 ? 21.020 19.146 6.377 1.00 85.56 120 PHE A O 1
ATOM 944 N N . SER A 1 121 ? 20.690 17.541 7.895 1.00 81.94 121 SER A N 1
ATOM 945 C CA . SER A 1 121 ? 21.879 17.876 8.698 1.00 81.94 121 SER A CA 1
ATOM 946 C C . SER A 1 121 ? 23.159 17.177 8.230 1.00 81.94 121 SER A C 1
ATOM 948 O O . SER A 1 121 ? 24.226 17.513 8.726 1.00 81.94 121 SER A O 1
ATOM 950 N N . ASN A 1 122 ? 23.071 16.225 7.295 1.00 59.50 122 ASN A N 1
ATOM 951 C CA . ASN A 1 122 ? 24.228 15.611 6.625 1.00 59.50 122 ASN A CA 1
ATOM 952 C C . ASN A 1 122 ? 24.496 16.213 5.228 1.00 59.50 122 ASN A C 1
ATOM 954 O O . ASN A 1 122 ? 25.200 15.596 4.429 1.00 59.50 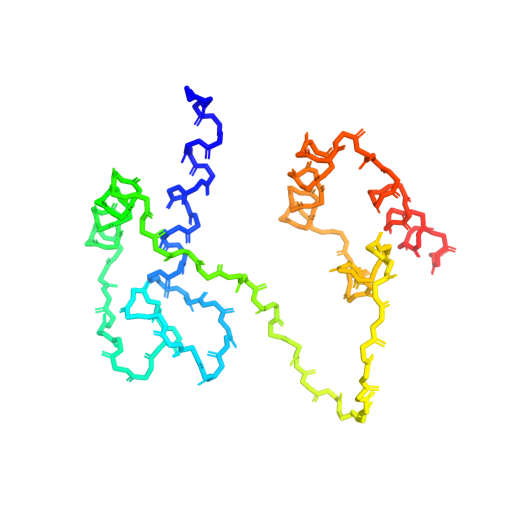122 ASN A O 1
ATOM 958 N N . ALA A 1 123 ? 23.901 17.373 4.927 1.00 51.75 123 ALA A N 1
ATOM 959 C CA . ALA A 1 123 ? 24.084 18.114 3.678 1.00 51.75 123 ALA A CA 1
ATOM 960 C C . ALA A 1 123 ? 25.167 19.194 3.807 1.00 51.75 123 ALA A C 1
ATOM 962 O O . ALA A 1 123 ? 25.264 19.803 4.897 1.00 51.75 123 ALA A O 1
#

Radius of gyration: 16.56 Å; Cα contacts (8 Å, |Δi|>4): 109; chains: 1; bounding box: 41×36×38 Å

Organism: NCBI:txid451742

Nearest PDB structures (foldseek):
  6u19-assembly1_B  TM=8.814E-01  e=3.463E-06  Homo sapiens
  8ept-assembly1_A  TM=8.420E-01  e=5.595E-06  Homo sapiens
  8enp-assembly1_A  TM=8.320E-01  e=6.307E-06  Homo sapiens

InterPro domains:
  IPR032353 Ubiquitin-protein ligase E3A, N-terminal zinc-binding domain [PF16558] (6-60)
  IPR042556 Ubiquitin-protein ligase E3A, N-terminal zinc-binding domain superfamily [G3DSA:6.10.130.10] (1-64)

Secondary structure (DSSP, 8-state):
--HHHHHHHHHHHHHHHHT--S-TT---TTSTTSTTPPP--HHHHHHHHHHHHHTTPPPPP--------------------SGGGTT--S--HHHHHHHHHHHHHHS--HHHHHHHHHHHTT-

Sequence (123 aa):
MNRVTAKRLIERYFRQLTEGCGNSNCTNEFCASHSAFQPLDNNSAAAKSLELFKVNAKLCDYYPSV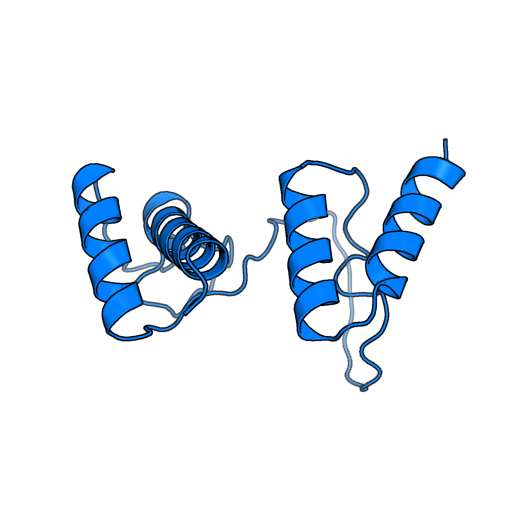RSSTDTSSQMGSKMSADEFSDVHYLTEHTVCRILGFCEEEGDYAPLIRVIGRIFSNA

Foldseek 3Di:
DDPVVLVVQLVQLLCQQAVNQQDCPDPDQSGPSHPPHDRDDSVRSSVVSVVCSVVVHDGDHRDDNPPDPDDDDDDDDDDPDLPVCPVPQDDDPVVLVVLVVVCVVVVHNVNVVVSVCVNVVVD

pLDDT: mean 80.33, std 18.1, range [31.89, 98.12]

Mean predicted aligned error: 14.27 Å